Protein AF-A0A7J0CZM0-F1 (afdb_monomer_lite)

pLDDT: mean 83.01, std 18.39, range [34.78, 98.19]

Radius of gyration: 30.9 Å; chains: 1; bounding box: 76×29×92 Å

Foldseek 3Di:
DDDDDDPVRVVCCVVVVVVVVVCVVCVVVVVVVVVVVVVVVQCPDPVNCVVPNDDDDQDDPPVQDALFPDWDQDPVRKIKTWCQLVPDPVCVVVLNTWIWIARPVVRDIDTDDDPNDDDPDPPPPPDDDDD

Sequence (131 aa):
MAYRPSKKMRKTLLGGGAVVVLAGLNAPAALSFAEDQYHAYKIAQPKYQAEYGSWQRVDIPKEYRTNAIHAALLHTGKVLIVAGSGNDEKNFDAGTFDTVLWDPAENVFQKIPTPRTSSAAATPSSRTGGC

InterPro domains:
  IPR037293 Galactose oxidase, central domain superfamily [G3DSA:2.130.10.80] (48-129)

Structure (mmCIF, N/CA/C/O backbone):
data_AF-A0A7J0CZM0-F1
#
_entry.id   AF-A0A7J0CZM0-F1
#
loop_
_atom_site.group_PDB
_atom_site.id
_atom_site.type_symbol
_atom_site.label_atom_id
_atom_site.label_alt_id
_atom_site.label_comp_id
_atom_site.label_asym_id
_atom_site.label_entity_id
_atom_site.label_seq_id
_atom_site.pdbx_PDB_ins_code
_atom_site.Cartn_x
_atom_site.Cartn_y
_atom_site.Cartn_z
_atom_site.occupancy
_atom_site.B_iso_or_equiv
_atom_site.auth_seq_id
_atom_site.auth_comp_id
_atom_site.auth_asym_id
_atom_site.auth_atom_id
_atom_site.pdbx_PDB_model_num
ATOM 1 N N . MET A 1 1 ? -9.721 4.423 67.834 1.00 56.44 1 MET A N 1
ATOM 2 C CA . MET A 1 1 ? -10.184 3.084 67.397 1.00 56.44 1 MET A CA 1
ATOM 3 C C . MET A 1 1 ? -9.758 2.878 65.950 1.00 56.44 1 MET A C 1
ATOM 5 O O . MET A 1 1 ? -10.087 3.721 65.128 1.00 56.44 1 MET A O 1
ATOM 9 N N . ALA A 1 2 ? -9.001 1.822 65.634 1.00 74.06 2 ALA A N 1
ATOM 10 C CA . ALA A 1 2 ? -8.628 1.517 64.250 1.00 74.06 2 ALA A CA 1
ATOM 11 C C . ALA A 1 2 ? -9.815 0.862 63.527 1.00 74.06 2 ALA A C 1
ATOM 13 O O . ALA A 1 2 ? -10.340 -0.156 63.982 1.00 74.06 2 ALA A O 1
ATOM 14 N N . TYR A 1 3 ? -10.261 1.458 62.423 1.00 80.00 3 TYR A N 1
ATOM 15 C CA . TYR A 1 3 ? -11.346 0.920 61.607 1.00 80.00 3 TYR A CA 1
ATOM 16 C C . TYR A 1 3 ? -10.919 -0.409 60.960 1.00 80.00 3 TYR A C 1
ATOM 18 O O . TYR A 1 3 ? -9.879 -0.476 60.305 1.00 80.00 3 TYR A O 1
ATOM 26 N N . ARG A 1 4 ? -11.708 -1.478 61.149 1.00 84.00 4 ARG A N 1
ATOM 27 C CA . ARG A 1 4 ? -11.416 -2.824 60.629 1.00 84.00 4 ARG A CA 1
ATOM 28 C C . ARG A 1 4 ? -12.447 -3.202 59.555 1.00 84.00 4 ARG A C 1
ATOM 30 O O . ARG A 1 4 ? -13.598 -3.471 59.894 1.00 84.00 4 ARG A O 1
ATOM 37 N N . PRO A 1 5 ? -12.058 -3.233 58.269 1.00 80.75 5 PRO A N 1
ATOM 38 C CA . PRO A 1 5 ? -12.937 -3.609 57.166 1.00 80.75 5 PRO A CA 1
ATOM 39 C C . PRO A 1 5 ? -13.619 -4.966 57.355 1.00 80.75 5 PRO A C 1
ATOM 41 O O . PRO A 1 5 ? -12.979 -5.938 57.765 1.00 80.75 5 PRO A O 1
ATOM 44 N N . SER A 1 6 ? -14.893 -5.074 56.965 1.00 90.69 6 SER A N 1
ATOM 45 C CA . SER A 1 6 ? -15.568 -6.376 56.900 1.00 90.69 6 SER A CA 1
ATOM 46 C C . SER A 1 6 ? -14.981 -7.248 55.777 1.00 90.69 6 SER A C 1
ATOM 48 O O . SER A 1 6 ? -14.512 -6.745 54.751 1.00 90.69 6 SER A O 1
ATOM 50 N N . LYS A 1 7 ? -15.047 -8.582 55.926 1.00 91.00 7 LYS A N 1
ATOM 51 C CA . LYS A 1 7 ? -14.593 -9.533 54.886 1.00 9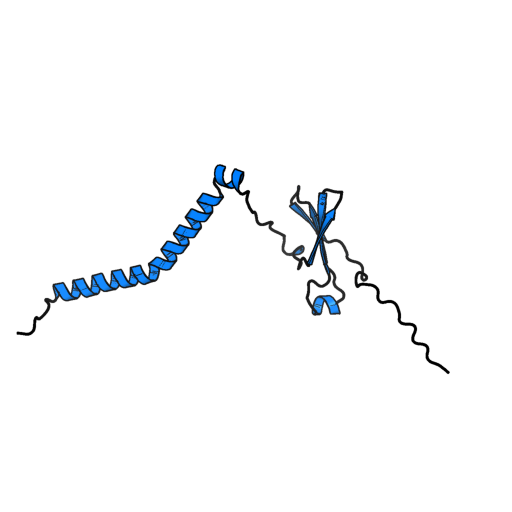1.00 7 LYS A CA 1
ATOM 52 C C . LYS A 1 7 ? -15.292 -9.301 53.538 1.00 91.00 7 LYS A C 1
ATOM 54 O O . LYS A 1 7 ? -14.658 -9.442 52.495 1.00 91.00 7 LYS A O 1
ATOM 59 N N . LYS A 1 8 ? -16.576 -8.912 53.563 1.00 90.25 8 LYS A N 1
ATOM 60 C CA . LYS A 1 8 ? -17.356 -8.576 52.361 1.00 90.25 8 LYS A CA 1
ATOM 61 C C . LYS A 1 8 ? -16.782 -7.344 51.660 1.00 90.25 8 LYS A C 1
ATOM 63 O O . LYS A 1 8 ? -16.506 -7.417 50.470 1.00 90.25 8 LYS A O 1
ATOM 68 N N . MET A 1 9 ? -16.504 -6.269 52.403 1.00 92.12 9 MET A N 1
ATOM 69 C CA . MET A 1 9 ? -15.937 -5.041 51.834 1.00 92.12 9 MET A CA 1
ATOM 70 C C . MET A 1 9 ? -14.565 -5.280 51.194 1.00 92.12 9 MET A C 1
ATOM 72 O O . MET A 1 9 ? -14.315 -4.827 50.081 1.00 92.12 9 MET A O 1
ATOM 76 N N . ARG A 1 10 ? -13.695 -6.059 51.850 1.00 90.62 10 ARG A N 1
ATOM 77 C CA . ARG A 1 10 ? -12.384 -6.419 51.293 1.00 90.62 10 ARG A CA 1
ATOM 78 C C . ARG A 1 10 ? -12.510 -7.216 49.990 1.00 90.62 10 ARG A C 1
ATOM 80 O O . ARG A 1 10 ? -11.777 -6.942 49.047 1.00 90.62 10 ARG A O 1
ATOM 87 N N . LYS A 1 11 ? -13.433 -8.183 49.921 1.00 92.62 11 LYS A N 1
ATOM 88 C CA . LYS A 1 11 ? -13.667 -8.976 48.703 1.00 92.62 11 LYS A CA 1
ATOM 89 C C . LYS A 1 11 ? -14.171 -8.102 47.551 1.00 92.62 11 LYS A C 1
ATOM 91 O O . LYS A 1 11 ? -13.694 -8.266 46.435 1.00 92.62 11 LYS A O 1
ATOM 96 N N . THR A 1 12 ? -15.076 -7.164 47.826 1.00 94.94 12 THR A N 1
ATOM 97 C CA . THR A 1 12 ? -15.583 -6.224 46.817 1.00 94.94 12 THR A CA 1
ATOM 98 C C . THR A 1 12 ? -14.486 -5.301 46.298 1.00 94.94 12 THR A C 1
ATOM 100 O O . THR A 1 12 ? -14.364 -5.148 45.090 1.00 94.94 12 THR A O 1
ATOM 103 N N . LEU A 1 13 ? -13.650 -4.738 47.177 1.00 95.50 13 LEU A N 1
ATOM 104 C CA . LEU A 1 13 ? -12.538 -3.874 46.763 1.00 95.50 13 LEU A CA 1
ATOM 105 C C . LEU A 1 13 ? -11.507 -4.626 45.918 1.00 95.50 13 LEU A C 1
ATOM 107 O O . LEU A 1 13 ? -11.078 -4.118 44.889 1.00 95.50 13 LEU A O 1
ATOM 111 N N . LEU A 1 14 ? -11.144 -5.847 46.318 1.00 95.44 14 LEU A N 1
ATOM 112 C CA . LEU A 1 14 ? -10.209 -6.674 45.551 1.00 95.44 14 LEU A CA 1
ATOM 113 C C . LEU A 1 14 ? -10.794 -7.098 44.198 1.00 95.44 14 LEU A C 1
ATOM 115 O O . LEU A 1 14 ? -10.105 -7.012 43.188 1.00 95.44 14 LEU A O 1
ATOM 119 N N . GLY A 1 15 ? -12.061 -7.525 44.163 1.00 95.75 15 GLY A N 1
ATOM 120 C CA . GLY A 1 15 ? -12.731 -7.921 42.922 1.00 95.75 15 GLY A CA 1
ATOM 121 C C . GLY A 1 15 ? -12.933 -6.745 41.967 1.00 95.75 15 GLY A C 1
ATOM 122 O O . GLY A 1 15 ? -12.576 -6.836 40.799 1.00 95.75 15 GLY A O 1
ATOM 123 N N . GLY A 1 16 ? -13.439 -5.618 42.471 1.00 97.12 16 GLY A N 1
ATOM 124 C CA . GLY A 1 16 ? -13.596 -4.393 41.688 1.00 97.12 16 GLY A CA 1
ATOM 125 C C . GLY A 1 16 ? -12.254 -3.846 41.203 1.00 97.12 16 GLY A C 1
ATOM 126 O O . GLY A 1 16 ? -12.121 -3.511 40.032 1.00 97.12 16 GLY A O 1
ATOM 127 N N . GLY A 1 17 ? -11.234 -3.840 42.065 1.00 97.38 17 GLY A N 1
ATOM 128 C CA . GLY A 1 17 ? -9.874 -3.447 41.697 1.00 97.38 17 GLY A CA 1
ATOM 129 C C . GLY A 1 17 ? -9.291 -4.327 40.592 1.00 97.38 17 GLY A C 1
ATOM 130 O O . GLY A 1 17 ? -8.743 -3.802 39.628 1.00 97.38 17 GLY A O 1
ATOM 131 N N . ALA A 1 18 ? -9.474 -5.649 40.673 1.00 97.31 18 ALA A N 1
ATOM 132 C CA . ALA A 1 18 ? -9.042 -6.567 39.620 1.00 97.31 18 ALA A CA 1
ATOM 133 C C . ALA A 1 18 ? -9.730 -6.271 38.277 1.00 97.31 18 ALA A C 1
ATOM 135 O O . ALA A 1 18 ? -9.060 -6.242 37.248 1.00 97.31 18 ALA A O 1
ATOM 136 N N . VAL A 1 19 ? -11.037 -5.985 38.278 1.00 97.19 19 VAL A N 1
ATOM 137 C CA . VAL A 1 19 ? -11.771 -5.598 37.060 1.00 97.19 19 VAL A CA 1
ATOM 138 C C . VAL A 1 19 ? -11.245 -4.283 36.485 1.00 97.19 19 VAL A C 1
ATOM 140 O O . VAL A 1 19 ? -11.017 -4.208 35.282 1.00 97.19 19 VAL A O 1
ATOM 143 N N . VAL A 1 20 ? -11.004 -3.267 37.319 1.00 97.81 20 VAL A N 1
ATOM 144 C CA . VAL A 1 20 ? -10.456 -1.974 36.868 1.00 97.81 20 VAL A CA 1
ATOM 145 C C . VAL A 1 20 ? -9.067 -2.146 36.258 1.00 97.81 20 VAL A C 1
ATOM 147 O O . VAL A 1 20 ? -8.799 -1.581 35.202 1.00 97.81 20 VAL A O 1
ATOM 150 N N . VAL A 1 21 ? -8.200 -2.954 36.874 1.00 97.75 21 VAL A N 1
ATOM 151 C CA . VAL A 1 21 ? -6.869 -3.251 36.326 1.00 97.75 21 VAL A CA 1
ATOM 152 C C . VAL A 1 21 ? -6.990 -3.969 34.985 1.00 97.75 21 VAL A C 1
ATOM 154 O O . VAL A 1 21 ? -6.367 -3.545 34.018 1.00 97.75 21 VAL A O 1
ATOM 157 N N . LEU A 1 22 ? -7.824 -5.008 34.886 1.00 97.25 22 LEU A N 1
ATOM 158 C CA . LEU A 1 22 ? -8.038 -5.721 33.624 1.00 97.25 22 LEU A CA 1
ATOM 159 C C . LEU A 1 22 ? -8.594 -4.800 32.533 1.00 97.25 22 LEU A C 1
ATOM 161 O O . LEU A 1 22 ? -8.108 -4.838 31.406 1.00 97.25 22 LEU A O 1
ATOM 165 N N . ALA A 1 23 ? -9.562 -3.943 32.860 1.00 96.75 23 ALA A N 1
ATOM 166 C CA . ALA A 1 23 ? -10.087 -2.953 31.928 1.00 96.75 23 ALA A CA 1
ATOM 167 C C . ALA A 1 23 ? -8.995 -1.968 31.491 1.00 96.75 23 ALA A C 1
ATOM 169 O O . ALA A 1 23 ? -8.834 -1.743 30.299 1.00 96.75 23 ALA A O 1
ATOM 170 N N . GLY A 1 24 ? -8.195 -1.442 32.423 1.00 96.81 24 GLY A N 1
ATOM 171 C CA . GLY A 1 24 ? -7.095 -0.524 32.118 1.00 96.81 24 GLY A CA 1
ATOM 172 C C . GLY A 1 24 ? -6.009 -1.147 31.237 1.00 96.81 24 GLY A C 1
ATOM 173 O O . GLY A 1 24 ? -5.507 -0.486 30.335 1.00 96.81 24 GLY A O 1
ATOM 174 N N . LEU A 1 25 ? -5.690 -2.427 31.442 1.00 97.19 25 LEU A N 1
ATOM 175 C CA . LEU A 1 25 ? -4.711 -3.151 30.624 1.00 97.19 25 LEU A CA 1
ATOM 176 C C . LEU A 1 25 ? -5.222 -3.455 29.203 1.00 97.19 25 LEU A C 1
ATOM 178 O O . LEU A 1 25 ? -4.411 -3.569 28.290 1.00 97.19 25 LEU A O 1
ATOM 182 N N . ASN A 1 26 ? -6.541 -3.567 29.001 1.00 97.38 26 ASN A N 1
ATOM 183 C CA . ASN A 1 26 ? -7.144 -3.861 27.691 1.00 97.38 26 ASN A CA 1
ATOM 184 C C . ASN A 1 26 ? -7.689 -2.620 26.963 1.00 97.38 26 ASN A C 1
ATOM 186 O O . ASN A 1 26 ? -7.859 -2.655 25.745 1.00 97.38 26 ASN A O 1
ATOM 190 N N . ALA A 1 27 ? -7.955 -1.525 27.679 1.00 96.62 27 ALA A N 1
ATOM 191 C CA . ALA A 1 27 ? -8.533 -0.309 27.116 1.00 96.62 27 ALA A CA 1
ATOM 192 C C . ALA A 1 27 ? -7.724 0.256 25.935 1.00 96.62 27 ALA A C 1
ATOM 194 O O . ALA A 1 27 ? -8.356 0.574 24.931 1.00 96.62 27 ALA A O 1
ATOM 195 N N . PRO A 1 28 ? -6.374 0.318 25.963 1.00 96.94 28 PRO A N 1
ATOM 196 C CA . PRO A 1 28 ? -5.608 0.809 24.818 1.00 96.94 28 PRO A CA 1
ATOM 197 C C . PRO A 1 28 ? -5.852 0.009 23.533 1.00 96.94 28 PRO A C 1
ATOM 199 O O . PRO A 1 28 ? -6.056 0.607 22.484 1.00 96.94 28 PRO A O 1
ATOM 202 N N . ALA A 1 29 ? -5.898 -1.325 23.614 1.00 96.19 29 ALA A N 1
ATOM 203 C CA . ALA A 1 29 ? -6.138 -2.183 22.452 1.00 96.19 29 ALA A CA 1
ATOM 204 C C . ALA A 1 29 ? -7.579 -2.065 21.928 1.00 96.19 29 ALA A C 1
ATOM 206 O O . ALA A 1 29 ? -7.813 -2.068 20.720 1.00 96.19 29 ALA A O 1
ATOM 207 N N . ALA A 1 30 ? -8.555 -1.945 22.833 1.00 96.56 30 ALA A N 1
ATOM 208 C CA . ALA A 1 30 ? -9.950 -1.736 22.455 1.00 96.56 30 ALA A CA 1
ATOM 209 C C . ALA A 1 30 ? -10.155 -0.372 21.776 1.00 96.56 30 ALA A C 1
ATOM 211 O O . ALA A 1 30 ? -10.875 -0.283 20.782 1.00 96.56 30 ALA A O 1
ATOM 212 N N . LEU A 1 31 ? -9.504 0.675 22.293 1.00 97.38 31 LEU A N 1
ATOM 213 C CA . LEU A 1 31 ? -9.547 2.016 21.717 1.00 97.38 31 LEU A CA 1
ATOM 214 C C . LEU A 1 31 ? -8.858 2.057 20.354 1.00 97.38 31 LEU A C 1
ATOM 216 O O . LEU A 1 31 ? -9.483 2.516 19.404 1.00 97.38 31 LEU A O 1
ATOM 220 N N . SER A 1 32 ? -7.645 1.508 20.220 1.00 97.19 32 SER A N 1
ATOM 221 C CA . SER A 1 32 ? -6.937 1.497 18.933 1.00 97.19 32 SER A CA 1
ATOM 222 C C . SER A 1 32 ? -7.724 0.744 17.860 1.00 97.19 32 SER A C 1
ATOM 224 O O . SER A 1 32 ? -7.866 1.225 16.743 1.00 97.19 32 SER A O 1
ATOM 226 N N . PHE A 1 33 ? -8.322 -0.401 18.207 1.00 97.44 33 PHE A N 1
ATOM 227 C CA . PHE A 1 33 ? -9.182 -1.136 17.280 1.00 97.44 33 PHE A CA 1
ATOM 228 C C . PHE A 1 33 ? -10.407 -0.315 16.853 1.00 97.44 33 PHE A C 1
ATOM 230 O O . PHE A 1 33 ? -10.746 -0.277 15.670 1.00 97.44 33 PHE A O 1
ATOM 237 N N . ALA A 1 34 ? -11.082 0.345 17.799 1.00 97.69 34 ALA A N 1
ATOM 238 C CA . ALA A 1 34 ? -12.242 1.178 17.492 1.00 97.69 34 ALA A CA 1
ATOM 239 C C . ALA A 1 34 ? -11.869 2.383 16.613 1.00 97.69 34 ALA A C 1
ATOM 241 O O . ALA A 1 34 ? -12.605 2.709 15.680 1.00 97.69 34 ALA A O 1
ATOM 242 N N . GLU A 1 35 ? -10.724 3.012 16.879 1.00 98.19 35 GLU A N 1
ATOM 243 C CA . GLU A 1 35 ? -10.172 4.098 16.070 1.00 98.19 35 GLU A CA 1
ATOM 244 C C . GLU A 1 35 ? -9.861 3.634 14.643 1.00 98.19 35 GLU A C 1
ATOM 246 O O . GLU A 1 35 ? -10.296 4.291 13.696 1.00 98.19 35 GLU A O 1
ATOM 251 N N . ASP A 1 36 ? -9.213 2.478 14.473 1.00 98.00 36 ASP A N 1
ATOM 252 C CA . ASP A 1 36 ? -8.899 1.900 13.160 1.00 98.00 36 ASP A CA 1
ATOM 253 C C . ASP A 1 36 ? -10.169 1.582 12.357 1.00 98.00 36 ASP A C 1
ATOM 255 O O . ASP A 1 36 ? -10.275 1.933 11.178 1.00 98.00 36 ASP A O 1
ATOM 259 N N . GLN A 1 37 ? -11.169 0.957 12.992 1.00 98.00 37 GLN A N 1
ATOM 260 C CA . GLN A 1 37 ? -12.450 0.648 12.345 1.00 98.00 37 GLN A CA 1
ATOM 261 C C . GLN A 1 37 ? -13.206 1.918 11.951 1.00 98.00 37 GLN A C 1
ATOM 263 O O . GLN A 1 37 ? -13.737 2.015 10.841 1.00 98.00 37 GLN A O 1
ATOM 268 N N . TYR A 1 38 ? -13.239 2.914 12.837 1.00 98.00 38 TYR A N 1
ATOM 269 C CA . TYR A 1 38 ? -13.875 4.191 12.547 1.00 98.00 38 TYR A CA 1
ATOM 270 C C . TYR A 1 38 ? -13.147 4.946 11.430 1.00 98.00 38 TYR A C 1
ATOM 272 O O . TYR A 1 38 ? -13.795 5.509 10.545 1.00 98.00 38 TYR A O 1
ATOM 280 N N . HIS A 1 39 ? -11.813 4.929 11.429 1.00 97.56 39 HIS A N 1
ATOM 281 C CA . HIS A 1 39 ? -11.007 5.525 10.372 1.00 97.56 39 HIS A CA 1
ATOM 282 C C . HIS A 1 39 ? -11.295 4.858 9.025 1.00 97.56 39 HIS A C 1
ATOM 284 O O . HIS A 1 39 ? -11.634 5.559 8.072 1.00 97.56 39 HIS A O 1
ATOM 290 N N . ALA A 1 40 ? -11.264 3.523 8.965 1.00 96.69 40 ALA A N 1
ATOM 291 C CA . ALA A 1 40 ? -11.586 2.753 7.764 1.00 96.69 40 ALA A CA 1
ATOM 292 C C . ALA A 1 40 ? -12.999 3.063 7.241 1.00 96.69 40 ALA A C 1
ATOM 294 O O . ALA A 1 40 ? -13.182 3.325 6.052 1.00 96.69 40 ALA A O 1
ATOM 295 N N . TYR A 1 41 ? -13.992 3.116 8.134 1.00 97.19 41 TYR A N 1
ATOM 296 C CA . TYR A 1 41 ? -15.355 3.513 7.786 1.00 97.19 41 TYR A CA 1
ATOM 297 C C . TYR A 1 41 ? -15.412 4.932 7.209 1.00 97.19 41 TYR A C 1
ATOM 299 O O . TYR A 1 41 ? -16.062 5.158 6.187 1.00 97.19 41 TYR A O 1
ATOM 307 N N . LYS A 1 42 ? -14.740 5.892 7.854 1.00 97.81 42 LYS A N 1
ATOM 308 C CA . LYS A 1 42 ? -14.762 7.307 7.472 1.00 97.81 42 LYS A CA 1
ATOM 309 C C . LYS A 1 42 ? -14.133 7.533 6.096 1.00 97.81 42 LYS A C 1
ATOM 311 O O . LYS A 1 42 ? -14.728 8.240 5.287 1.00 97.81 42 LYS A O 1
ATOM 316 N N . ILE A 1 43 ? -12.977 6.925 5.816 1.00 97.56 43 ILE A N 1
ATOM 317 C CA . ILE A 1 43 ? -12.283 7.085 4.525 1.00 97.56 43 ILE A CA 1
ATOM 318 C C . ILE A 1 43 ? -12.981 6.343 3.375 1.00 97.56 43 ILE A C 1
ATOM 320 O O . ILE A 1 43 ? -12.792 6.681 2.208 1.00 97.56 43 ILE A O 1
ATOM 324 N N . ALA A 1 44 ? -13.820 5.352 3.691 1.00 96.69 44 ALA A N 1
ATOM 325 C CA . ALA A 1 44 ? -14.622 4.626 2.711 1.00 96.69 44 ALA A CA 1
ATOM 326 C C . ALA A 1 44 ? -15.899 5.375 2.276 1.00 96.69 44 ALA A C 1
ATOM 328 O O . ALA A 1 44 ? -16.577 4.937 1.349 1.00 96.69 44 ALA A O 1
ATOM 329 N N . GLN A 1 45 ? -16.257 6.489 2.928 1.00 97.75 45 GLN A N 1
ATOM 330 C CA . GLN A 1 45 ? -17.489 7.211 2.604 1.00 97.75 45 GLN A CA 1
ATOM 331 C C . GLN A 1 45 ? -17.405 7.908 1.236 1.00 97.75 45 GLN A C 1
ATOM 333 O O . GLN A 1 45 ? -16.427 8.616 0.992 1.00 97.75 45 GLN A O 1
ATOM 338 N N . PRO A 1 46 ? -18.455 7.856 0.389 1.00 97.88 46 PRO A N 1
ATOM 339 C CA . PRO A 1 46 ? -18.440 8.496 -0.930 1.00 97.88 46 PRO A CA 1
ATOM 340 C C . PRO A 1 46 ? -18.146 9.996 -0.876 1.00 97.88 46 PRO A C 1
ATOM 342 O O . PRO A 1 46 ? -17.371 10.509 -1.675 1.00 97.88 46 PRO A O 1
ATOM 345 N N . LYS A 1 47 ? -18.719 10.704 0.107 1.00 97.88 47 LYS A N 1
ATOM 346 C CA . LYS A 1 47 ? -18.458 12.137 0.307 1.00 97.88 47 LYS A CA 1
ATOM 347 C C . LYS A 1 47 ? -16.992 12.407 0.652 1.00 97.88 47 LYS A C 1
ATOM 349 O O . LYS A 1 47 ? -16.421 13.361 0.144 1.00 97.88 47 LYS A O 1
ATOM 354 N N . TYR A 1 48 ? -16.394 11.562 1.493 1.00 97.94 48 TYR A N 1
ATOM 355 C CA . TYR A 1 48 ? -14.981 11.677 1.847 1.00 97.94 48 TYR A CA 1
ATOM 356 C C . TYR A 1 48 ? -14.095 11.423 0.622 1.00 97.94 48 TYR A C 1
ATOM 358 O O . TYR A 1 48 ? -13.212 12.220 0.331 1.00 97.94 48 TYR A O 1
ATOM 366 N N . GLN A 1 49 ? -14.370 10.359 -0.136 1.00 97.69 49 GLN A N 1
ATOM 367 C CA . GLN A 1 49 ? -13.607 10.017 -1.339 1.00 97.69 49 GLN A CA 1
ATOM 368 C C . GLN A 1 49 ? -13.743 11.064 -2.449 1.00 97.69 49 GLN A C 1
ATOM 370 O O . GLN A 1 49 ? -12.775 11.332 -3.151 1.00 97.69 49 GLN A O 1
ATOM 375 N N . ALA A 1 50 ? -14.915 11.684 -2.596 1.00 97.50 50 ALA A N 1
ATOM 376 C CA . ALA A 1 50 ? -15.119 12.763 -3.559 1.00 97.50 50 ALA A CA 1
ATOM 377 C C . ALA A 1 50 ? -14.311 14.026 -3.212 1.00 97.50 50 ALA A C 1
ATOM 379 O O . ALA A 1 50 ? -13.917 14.761 -4.112 1.00 97.50 50 ALA A O 1
ATOM 380 N N . GLU A 1 51 ? -14.067 14.278 -1.923 1.00 98.06 51 GLU A N 1
ATOM 381 C CA . GLU A 1 51 ? -13.337 15.457 -1.446 1.00 98.06 51 GLU A CA 1
ATOM 382 C C . GLU A 1 51 ? -11.819 15.223 -1.376 1.00 98.06 51 GLU A C 1
ATOM 384 O O . GLU A 1 51 ? -11.045 16.108 -1.734 1.00 98.06 51 GLU A O 1
ATOM 389 N N . TYR A 1 52 ? -11.387 14.031 -0.950 1.00 97.56 52 TYR A N 1
ATOM 390 C CA . TYR A 1 52 ? -9.982 13.738 -0.635 1.00 97.56 52 TYR A CA 1
ATOM 391 C C . TYR A 1 52 ? -9.346 12.638 -1.501 1.00 97.56 52 TYR A C 1
ATOM 393 O O . TYR A 1 52 ? -8.141 12.406 -1.403 1.00 97.56 52 TYR A O 1
ATOM 401 N N . GLY A 1 53 ? -10.120 11.949 -2.340 1.00 96.38 53 GLY A N 1
ATOM 402 C CA . GLY A 1 53 ? -9.668 10.764 -3.070 1.00 96.38 53 GLY A CA 1
ATOM 403 C C . GLY A 1 53 ? -9.577 9.511 -2.192 1.00 96.38 53 GLY A C 1
ATOM 404 O O . GLY A 1 53 ? -10.090 9.458 -1.073 1.00 96.38 53 GLY A O 1
ATOM 405 N N . SER A 1 54 ? -8.930 8.466 -2.714 1.00 95.69 54 SER A N 1
ATOM 406 C CA . SER A 1 54 ? -8.653 7.230 -1.975 1.00 95.69 54 SER A CA 1
ATOM 407 C C . SER A 1 54 ? -7.319 6.623 -2.401 1.00 95.69 54 SER A C 1
ATOM 409 O O . SER A 1 54 ? -6.854 6.842 -3.520 1.00 95.69 54 SER A O 1
ATOM 411 N N . TRP A 1 55 ? -6.705 5.863 -1.497 1.00 94.56 55 TRP A N 1
ATOM 412 C CA . TRP A 1 55 ? -5.486 5.108 -1.765 1.00 94.56 55 TRP A CA 1
ATOM 413 C C . TRP A 1 55 ? -5.801 3.620 -1.775 1.00 94.56 55 TRP A C 1
ATOM 415 O O . TRP A 1 55 ? -6.524 3.125 -0.910 1.00 94.56 55 TRP A O 1
ATOM 425 N N . GLN A 1 56 ? -5.205 2.897 -2.718 1.00 91.00 56 GLN A N 1
ATOM 426 C CA . GLN A 1 56 ? -5.293 1.448 -2.786 1.00 91.00 56 GLN A CA 1
ATOM 427 C C . GLN A 1 56 ? -3.897 0.855 -2.945 1.00 91.00 56 GLN A C 1
ATOM 429 O O . GLN A 1 56 ? -3.038 1.403 -3.636 1.00 91.00 56 GLN A O 1
ATOM 434 N N . ARG A 1 57 ? -3.672 -0.281 -2.286 1.00 90.81 57 ARG A N 1
ATOM 435 C CA . ARG A 1 57 ? -2.461 -1.073 -2.483 1.00 90.81 57 ARG A CA 1
ATOM 436 C C . ARG A 1 57 ? -2.583 -1.866 -3.778 1.00 90.81 57 ARG A C 1
ATOM 438 O O . ARG A 1 57 ? -3.606 -2.499 -4.015 1.00 90.81 57 ARG A O 1
ATOM 445 N N . VAL A 1 58 ? -1.519 -1.862 -4.568 1.00 87.94 58 VAL A N 1
ATOM 446 C CA . VAL A 1 58 ? -1.383 -2.736 -5.735 1.00 87.94 58 VAL A CA 1
ATOM 447 C C . VAL A 1 58 ? -0.639 -3.993 -5.297 1.00 87.94 58 VAL A C 1
ATOM 449 O O . VAL A 1 58 ? 0.496 -3.915 -4.820 1.00 87.94 58 VAL A O 1
ATOM 452 N N . ASP A 1 59 ? -1.280 -5.151 -5.431 1.00 86.31 59 ASP A N 1
ATOM 453 C CA . ASP A 1 59 ? -0.673 -6.432 -5.079 1.00 86.31 59 ASP A CA 1
ATOM 454 C C . ASP A 1 59 ? 0.173 -6.964 -6.238 1.00 86.31 59 ASP A C 1
ATOM 456 O O . ASP A 1 59 ? -0.337 -7.434 -7.253 1.00 86.31 59 ASP A O 1
ATOM 460 N N . ILE A 1 60 ? 1.494 -6.896 -6.064 1.00 87.31 60 ILE A N 1
ATOM 461 C CA . ILE A 1 60 ? 2.473 -7.393 -7.035 1.00 87.31 60 ILE A CA 1
ATOM 462 C C . ILE A 1 60 ? 2.830 -8.851 -6.682 1.00 87.31 60 ILE A C 1
ATOM 464 O O . ILE A 1 60 ? 3.268 -9.102 -5.542 1.00 87.31 60 ILE A O 1
ATOM 468 N N . PRO A 1 61 ? 2.685 -9.818 -7.614 1.00 88.31 61 PRO A N 1
ATOM 469 C CA . PRO A 1 61 ? 3.101 -11.203 -7.397 1.00 88.31 61 PRO A CA 1
ATOM 470 C C . PRO A 1 61 ? 4.593 -11.299 -7.065 1.00 88.31 61 PRO A C 1
ATOM 472 O O . PRO A 1 61 ? 5.399 -10.489 -7.525 1.00 88.31 61 PRO A O 1
ATOM 475 N N . LYS A 1 62 ? 4.970 -12.270 -6.227 1.00 87.19 62 LYS A N 1
ATOM 476 C CA . LYS A 1 62 ? 6.306 -12.345 -5.609 1.00 87.19 62 LYS A CA 1
ATOM 477 C C . LYS A 1 62 ? 7.430 -12.394 -6.647 1.00 87.19 62 LYS A C 1
ATOM 479 O O . LYS A 1 62 ? 8.475 -11.795 -6.436 1.00 87.19 62 LYS A O 1
ATOM 484 N N . GLU A 1 63 ? 7.195 -13.073 -7.757 1.00 84.62 63 GLU A N 1
ATOM 485 C CA . GLU A 1 63 ? 8.096 -13.222 -8.893 1.00 84.62 63 GLU A CA 1
ATOM 486 C C . GLU A 1 63 ? 8.400 -11.901 -9.618 1.00 84.62 63 GLU A C 1
ATOM 488 O O . GLU A 1 63 ? 9.475 -11.778 -10.201 1.00 84.62 63 GLU A O 1
ATOM 493 N N . TYR A 1 64 ? 7.511 -10.904 -9.543 1.00 85.25 64 TYR A N 1
ATOM 494 C CA . TYR A 1 64 ? 7.687 -9.572 -10.137 1.00 85.25 64 TYR A CA 1
ATOM 495 C C . TYR A 1 64 ? 8.046 -8.500 -9.105 1.00 85.25 64 TYR A C 1
ATOM 497 O O . TYR A 1 64 ? 8.216 -7.334 -9.460 1.00 85.25 64 TYR A O 1
ATOM 505 N N . ARG A 1 65 ? 8.162 -8.857 -7.821 1.00 85.50 65 ARG A N 1
ATOM 506 C CA . ARG A 1 65 ? 8.601 -7.904 -6.802 1.00 85.50 65 ARG A CA 1
ATOM 507 C C . ARG A 1 65 ? 10.063 -7.577 -7.025 1.00 85.50 65 ARG A C 1
ATOM 509 O O . ARG A 1 65 ? 10.913 -8.459 -7.070 1.00 85.50 65 ARG A O 1
ATOM 516 N N . THR A 1 66 ? 10.334 -6.289 -7.113 1.00 81.56 66 THR A N 1
ATOM 517 C CA . THR A 1 66 ? 11.681 -5.752 -7.183 1.00 81.56 66 THR A CA 1
ATOM 518 C C . THR A 1 66 ? 11.744 -4.470 -6.362 1.00 81.56 66 THR A C 1
ATOM 520 O O . THR A 1 66 ? 10.708 -3.856 -6.085 1.00 81.56 66 THR A O 1
ATOM 523 N N . ASN A 1 67 ? 12.941 -4.070 -5.944 1.00 81.44 67 ASN A N 1
ATOM 524 C CA . ASN A 1 67 ? 13.133 -2.813 -5.230 1.00 81.44 67 ASN A CA 1
ATOM 525 C C . ASN A 1 67 ? 13.065 -1.677 -6.248 1.00 81.44 67 ASN A C 1
ATOM 527 O O . ASN A 1 67 ? 14.079 -1.271 -6.805 1.00 81.44 67 ASN A O 1
ATOM 531 N N . ALA A 1 68 ? 11.851 -1.217 -6.538 1.00 78.06 68 ALA A N 1
ATOM 532 C CA . ALA A 1 68 ? 11.598 -0.138 -7.480 1.00 78.06 68 ALA A CA 1
ATOM 533 C C . ALA A 1 68 ? 12.354 1.136 -7.059 1.00 78.06 68 ALA A C 1
ATOM 535 O O . ALA A 1 68 ? 12.011 1.746 -6.048 1.00 78.06 68 ALA A O 1
ATOM 536 N N . ILE A 1 69 ? 13.370 1.534 -7.833 1.00 83.06 69 ILE A N 1
ATOM 537 C CA . ILE A 1 69 ? 14.141 2.770 -7.597 1.00 83.06 69 ILE A CA 1
ATOM 538 C C . ILE A 1 69 ? 13.639 3.883 -8.521 1.00 83.06 69 ILE A C 1
ATOM 540 O O . ILE A 1 69 ? 13.488 5.029 -8.101 1.00 83.06 69 ILE A O 1
ATOM 544 N N . HIS A 1 70 ? 13.336 3.539 -9.774 1.00 85.50 70 HIS A N 1
ATOM 545 C CA . HIS A 1 70 ? 12.827 4.470 -10.775 1.00 85.50 70 HIS A CA 1
ATOM 546 C C . HIS A 1 70 ? 11.546 3.935 -11.415 1.00 85.50 70 HIS A C 1
ATOM 548 O O . HIS A 1 70 ? 11.399 2.732 -11.627 1.00 85.50 70 HIS A O 1
ATOM 554 N N . ALA A 1 71 ? 10.631 4.838 -11.764 1.00 90.69 71 ALA A N 1
ATOM 555 C CA . ALA A 1 71 ? 9.425 4.517 -12.516 1.00 90.69 71 ALA A CA 1
ATOM 556 C C . ALA A 1 71 ? 9.189 5.563 -13.611 1.00 90.69 71 ALA A C 1
ATOM 558 O O . ALA A 1 71 ? 9.408 6.755 -13.390 1.00 90.69 71 ALA A O 1
ATOM 559 N N . ALA A 1 72 ? 8.733 5.120 -14.781 1.00 92.56 72 ALA A N 1
ATOM 560 C CA . ALA A 1 72 ? 8.370 5.986 -15.897 1.00 92.56 72 ALA A CA 1
ATOM 561 C C . ALA A 1 72 ? 7.043 5.536 -16.519 1.00 92.56 72 ALA A C 1
ATOM 563 O O . ALA A 1 72 ? 6.852 4.352 -16.801 1.00 92.56 72 ALA A O 1
ATOM 564 N N . LEU A 1 73 ? 6.138 6.485 -16.764 1.00 94.62 73 LEU A N 1
ATOM 565 C CA . LEU A 1 73 ? 4.927 6.244 -17.547 1.00 94.62 73 LEU A CA 1
ATOM 566 C C . LEU A 1 73 ? 5.282 6.260 -19.038 1.00 94.62 73 LEU A C 1
ATOM 568 O O . LEU A 1 73 ? 5.842 7.235 -19.538 1.00 94.62 73 LEU A O 1
ATOM 572 N N . LEU A 1 7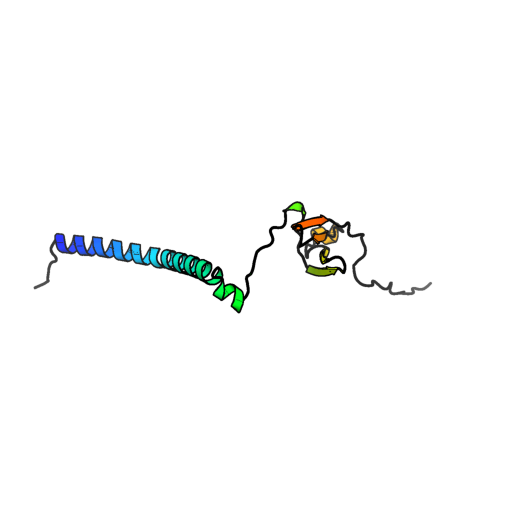4 ? 4.958 5.182 -19.746 1.00 93.00 74 LEU A N 1
ATOM 573 C CA . LEU A 1 74 ? 5.194 5.055 -21.179 1.00 93.00 74 LEU A CA 1
ATOM 574 C C . LEU A 1 74 ? 4.023 5.631 -21.981 1.00 93.00 74 LEU A C 1
ATOM 576 O O . LEU A 1 74 ? 2.884 5.666 -21.519 1.00 93.00 74 LEU A O 1
ATOM 580 N N . HIS A 1 75 ? 4.277 5.987 -23.242 1.00 93.88 75 HIS A N 1
ATOM 581 C CA . HIS A 1 75 ? 3.237 6.460 -24.168 1.00 93.88 75 HIS A CA 1
ATOM 582 C C . HIS A 1 75 ? 2.138 5.413 -24.446 1.00 93.88 75 HIS A C 1
ATOM 584 O O . HIS A 1 75 ? 1.081 5.749 -24.968 1.00 93.88 75 HIS A O 1
ATOM 590 N N . THR A 1 76 ? 2.387 4.142 -24.118 1.00 91.81 76 THR A N 1
ATOM 591 C CA . T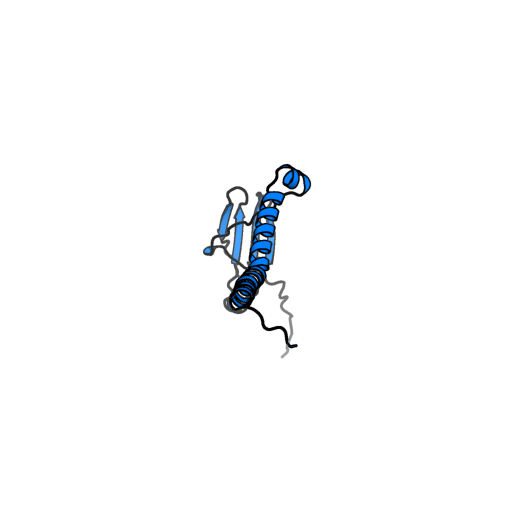HR A 1 76 ? 1.417 3.041 -24.205 1.00 91.81 76 THR A CA 1
ATOM 592 C C . THR A 1 76 ? 0.462 2.979 -23.010 1.00 91.81 76 THR A C 1
ATOM 594 O O . THR A 1 76 ? -0.421 2.130 -23.001 1.00 91.81 76 THR A O 1
ATOM 597 N N . GL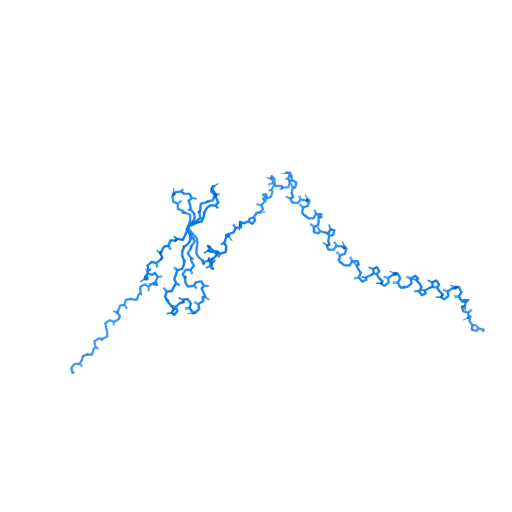Y A 1 77 ? 0.655 3.821 -21.988 1.00 93.44 77 GLY A N 1
ATOM 598 C CA . GLY A 1 77 ? -0.097 3.790 -20.728 1.00 93.44 77 GLY A CA 1
ATOM 599 C C . GLY A 1 77 ? 0.446 2.801 -19.691 1.00 93.44 77 GLY A C 1
ATOM 600 O O . GLY A 1 77 ? 0.006 2.816 -18.545 1.00 93.44 77 GLY A O 1
ATOM 601 N N . LYS A 1 78 ? 1.431 1.973 -20.059 1.00 94.81 78 LYS A N 1
ATOM 602 C CA . LYS A 1 78 ? 2.126 1.066 -19.136 1.00 94.81 78 LYS A CA 1
ATOM 603 C C . LYS A 1 78 ? 3.178 1.813 -18.315 1.00 94.81 78 LYS A C 1
ATOM 605 O O . LYS A 1 78 ? 3.737 2.812 -18.768 1.00 94.81 78 LYS A O 1
ATOM 610 N N . VAL A 1 79 ? 3.495 1.299 -17.133 1.00 93.00 79 VAL A N 1
ATOM 611 C CA . VAL A 1 79 ? 4.515 1.851 -16.236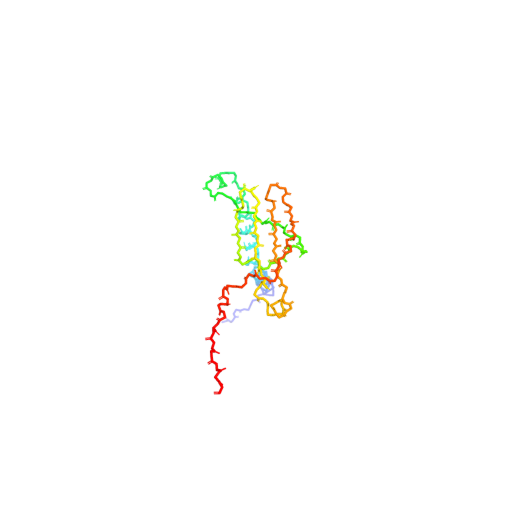 1.00 93.00 79 VAL A CA 1
ATOM 612 C C . VAL A 1 79 ? 5.746 0.954 -16.259 1.00 93.00 79 VAL A C 1
ATOM 614 O O . VAL A 1 79 ? 5.673 -0.229 -15.933 1.00 93.00 79 VAL A O 1
ATOM 617 N N . LEU A 1 80 ? 6.891 1.518 -16.638 1.00 91.19 80 LEU A N 1
ATOM 618 C CA . LEU A 1 80 ? 8.182 0.848 -16.559 1.00 91.19 80 LEU A CA 1
ATOM 619 C C . LEU A 1 80 ? 8.798 1.103 -15.185 1.00 91.19 80 LEU A C 1
ATOM 621 O O . LEU A 1 80 ? 9.064 2.250 -14.833 1.00 91.19 80 LEU A O 1
ATOM 625 N N . ILE A 1 81 ? 9.037 0.041 -14.427 1.00 89.62 81 ILE A N 1
ATOM 626 C CA . ILE A 1 81 ? 9.634 0.062 -13.094 1.00 89.62 81 ILE A CA 1
ATOM 627 C C . ILE A 1 81 ? 11.045 -0.511 -13.202 1.00 89.62 81 ILE A C 1
ATOM 629 O O . ILE A 1 81 ? 11.225 -1.684 -13.528 1.00 89.62 81 ILE A O 1
ATOM 633 N N . VAL A 1 82 ? 12.048 0.314 -12.922 1.00 84.69 82 VAL A N 1
ATOM 634 C CA . VAL A 1 82 ? 13.464 -0.051 -13.013 1.00 84.69 82 VAL A CA 1
ATOM 635 C C . VAL A 1 82 ? 14.041 -0.132 -11.605 1.00 84.69 82 VAL A C 1
ATOM 637 O O . VAL A 1 82 ? 14.055 0.855 -10.863 1.00 84.69 82 VAL A O 1
ATOM 640 N N . ALA A 1 83 ? 14.527 -1.313 -11.236 1.00 82.69 83 ALA A N 1
ATOM 641 C CA . ALA A 1 83 ? 15.208 -1.531 -9.964 1.00 82.69 83 ALA A CA 1
ATOM 642 C C . ALA A 1 83 ? 16.730 -1.550 -10.107 1.00 82.69 83 ALA A C 1
ATOM 644 O O . ALA A 1 83 ? 17.447 -1.196 -9.172 1.00 82.69 83 ALA A O 1
ATOM 645 N N . GLY A 1 84 ? 17.247 -1.979 -11.263 1.00 74.88 84 GLY A N 1
ATOM 646 C CA . GLY A 1 84 ? 18.670 -2.277 -11.386 1.00 74.88 84 GLY A CA 1
ATOM 647 C C . GLY A 1 84 ? 19.054 -3.399 -10.413 1.00 74.88 84 GLY A C 1
ATOM 648 O O . GLY A 1 84 ? 18.364 -4.414 -10.364 1.00 74.88 84 GLY A O 1
ATOM 649 N N . SER A 1 85 ? 20.118 -3.215 -9.621 1.00 71.38 85 SER A N 1
ATOM 650 C CA . SER A 1 85 ? 20.485 -4.164 -8.553 1.00 71.38 85 SER A CA 1
ATOM 651 C C . SER A 1 85 ? 19.512 -4.130 -7.369 1.00 71.38 85 SER A C 1
ATOM 653 O O . SER A 1 85 ? 19.580 -4.979 -6.482 1.00 71.38 85 SER A O 1
ATOM 655 N N . GLY A 1 86 ? 18.616 -3.138 -7.325 1.00 72.38 86 GLY A N 1
ATOM 656 C CA . GLY A 1 86 ? 17.660 -2.967 -6.242 1.00 72.38 86 GLY A CA 1
ATOM 657 C C . GLY A 1 86 ? 18.306 -2.533 -4.927 1.00 72.38 86 GLY A C 1
ATOM 658 O O . GLY A 1 86 ? 17.771 -2.851 -3.868 1.00 72.38 86 GLY A O 1
ATOM 659 N N . ASN A 1 87 ? 19.452 -1.843 -4.983 1.00 71.50 87 ASN A N 1
ATOM 660 C CA . ASN A 1 87 ? 20.274 -1.507 -3.814 1.00 71.50 87 ASN A CA 1
ATOM 661 C C . ASN A 1 87 ? 20.741 -2.754 -3.025 1.00 71.50 87 ASN A C 1
ATOM 663 O O . ASN A 1 87 ? 20.864 -2.716 -1.803 1.00 71.50 87 ASN A O 1
ATOM 667 N N . ASP A 1 88 ? 20.975 -3.864 -3.734 1.00 75.38 88 ASP A N 1
ATOM 668 C CA . ASP A 1 88 ? 21.529 -5.112 -3.201 1.00 75.38 88 ASP A CA 1
ATOM 669 C C . ASP A 1 88 ? 22.909 -5.377 -3.832 1.00 75.38 88 ASP A C 1
ATOM 671 O O . ASP A 1 88 ? 23.044 -5.488 -5.055 1.00 75.38 88 ASP A O 1
ATOM 675 N N . GLU A 1 89 ? 23.941 -5.460 -2.990 1.00 77.94 89 GLU A N 1
ATOM 676 C CA . GLU A 1 89 ? 25.338 -5.676 -3.393 1.00 77.94 89 GLU A CA 1
ATOM 677 C C . GLU A 1 89 ? 25.540 -7.035 -4.078 1.00 77.94 89 GLU A C 1
ATOM 679 O O . GLU A 1 89 ? 26.249 -7.123 -5.076 1.00 77.94 89 GLU A O 1
ATOM 684 N N . LYS A 1 90 ? 24.826 -8.085 -3.650 1.00 78.50 90 LYS A N 1
ATOM 685 C CA . LYS A 1 90 ? 24.922 -9.412 -4.278 1.00 78.50 90 LYS A CA 1
ATOM 686 C C . LYS A 1 90 ? 24.366 -9.395 -5.696 1.00 78.50 90 LYS A C 1
ATOM 688 O O . LYS A 1 90 ? 24.940 -10.019 -6.586 1.00 78.50 90 LYS A O 1
ATOM 693 N N . ASN A 1 91 ? 23.259 -8.682 -5.915 1.00 73.44 91 ASN A N 1
ATOM 694 C CA . ASN A 1 91 ? 22.689 -8.522 -7.255 1.00 73.44 91 ASN A CA 1
ATOM 695 C C . ASN A 1 91 ? 23.611 -7.690 -8.150 1.00 73.44 91 ASN A C 1
ATOM 697 O O . ASN A 1 91 ? 23.743 -7.990 -9.337 1.00 73.44 91 ASN A O 1
ATOM 701 N N . PHE A 1 92 ? 24.269 -6.677 -7.581 1.00 71.19 92 PHE A N 1
ATOM 702 C CA . PHE A 1 92 ? 25.253 -5.866 -8.288 1.00 71.19 92 PHE A CA 1
ATOM 703 C C . PHE A 1 92 ? 26.471 -6.695 -8.723 1.00 71.19 92 PHE A C 1
ATOM 705 O O . PHE A 1 92 ? 26.790 -6.714 -9.913 1.00 71.19 92 PHE A O 1
ATOM 712 N N . ASP A 1 93 ? 27.073 -7.455 -7.806 1.00 74.56 93 ASP A N 1
ATOM 713 C CA . ASP A 1 93 ? 28.219 -8.334 -8.079 1.00 74.56 93 ASP A CA 1
ATOM 714 C C . ASP A 1 93 ? 27.871 -9.447 -9.079 1.00 74.56 93 ASP A C 1
ATOM 716 O O . ASP A 1 93 ? 28.669 -9.798 -9.952 1.00 74.56 93 ASP A O 1
ATOM 720 N N . ALA A 1 94 ? 26.644 -9.971 -9.009 1.00 75.25 94 ALA A N 1
ATOM 721 C CA . ALA A 1 94 ? 26.124 -10.948 -9.963 1.00 75.25 94 ALA A CA 1
ATOM 722 C C . ALA A 1 94 ? 25.763 -10.337 -11.334 1.00 75.25 94 ALA A C 1
ATOM 724 O O . ALA A 1 94 ? 25.476 -11.075 -12.280 1.00 75.25 94 ALA A O 1
ATOM 725 N N . GLY A 1 95 ? 25.744 -9.004 -11.466 1.00 65.94 95 GLY A N 1
ATOM 726 C CA . GLY A 1 95 ? 25.287 -8.301 -12.667 1.00 65.94 95 GLY A CA 1
ATOM 727 C C . GLY A 1 95 ? 23.813 -8.558 -12.996 1.00 65.94 95 GLY A C 1
ATOM 728 O O . GLY A 1 95 ? 23.445 -8.580 -14.172 1.00 65.94 95 GLY A O 1
ATOM 729 N N . THR A 1 96 ? 22.991 -8.809 -11.974 1.00 69.69 96 THR A N 1
ATOM 730 C CA . THR A 1 96 ? 21.554 -9.070 -12.099 1.00 69.69 96 THR A CA 1
ATOM 731 C C . THR A 1 96 ? 20.793 -7.759 -11.958 1.00 69.69 96 THR A C 1
ATOM 733 O O . THR A 1 96 ? 20.855 -7.105 -10.919 1.00 69.69 96 THR A O 1
ATOM 736 N N . PHE A 1 97 ? 20.071 -7.379 -13.013 1.00 74.44 97 PHE A N 1
ATOM 737 C CA . PHE A 1 97 ? 19.313 -6.135 -13.066 1.00 74.44 97 PHE A CA 1
ATOM 738 C C . PHE A 1 97 ? 17.856 -6.417 -13.429 1.00 74.44 97 PHE A C 1
ATOM 740 O O . PHE A 1 97 ? 17.563 -6.908 -14.522 1.00 74.44 97 PHE A O 1
ATOM 747 N N . ASP A 1 98 ? 16.941 -6.081 -12.525 1.00 80.12 98 ASP A N 1
ATOM 748 C CA . ASP A 1 98 ? 15.511 -6.303 -12.724 1.00 80.12 98 ASP A CA 1
ATOM 749 C C . ASP A 1 98 ? 14.818 -5.041 -13.257 1.00 80.12 98 ASP A C 1
ATOM 751 O O . ASP A 1 98 ? 14.970 -3.932 -12.730 1.00 80.12 98 ASP A O 1
ATOM 755 N N . THR A 1 99 ? 14.007 -5.245 -14.294 1.00 85.81 99 THR A N 1
ATOM 756 C CA . THR A 1 99 ? 13.064 -4.259 -14.821 1.00 85.81 99 THR A CA 1
ATOM 757 C C . THR A 1 99 ? 11.709 -4.934 -14.994 1.00 85.81 99 THR A C 1
ATOM 759 O O . THR A 1 99 ? 11.617 -6.041 -15.532 1.00 85.81 99 THR A O 1
ATOM 762 N N . VAL A 1 100 ? 10.648 -4.279 -14.532 1.00 90.50 100 VAL A N 1
ATOM 763 C CA . VAL A 1 100 ? 9.275 -4.786 -14.586 1.00 90.50 100 VAL A CA 1
ATOM 764 C C . VAL A 1 100 ? 8.404 -3.790 -15.331 1.00 90.50 100 VAL A C 1
ATOM 766 O O . VAL A 1 100 ? 8.413 -2.598 -15.044 1.00 90.50 100 VAL A O 1
ATOM 769 N N . LEU A 1 101 ? 7.638 -4.286 -16.291 1.00 91.81 101 LEU A N 1
ATOM 770 C CA . LEU A 1 101 ? 6.595 -3.536 -16.967 1.00 91.81 101 LEU A CA 1
ATOM 771 C C . LEU A 1 101 ? 5.256 -3.873 -16.310 1.00 91.81 101 LEU A C 1
ATOM 773 O O . LEU A 1 101 ? 4.878 -5.042 -16.250 1.00 91.81 101 LEU A O 1
ATOM 777 N N . TRP A 1 102 ? 4.561 -2.856 -15.816 1.00 93.62 102 TRP A N 1
ATOM 778 C CA . TRP A 1 102 ? 3.234 -2.972 -15.220 1.00 93.62 102 TRP A CA 1
ATOM 779 C C . TRP A 1 102 ? 2.189 -2.348 -16.145 1.00 93.62 102 TRP A C 1
ATOM 781 O O . TRP A 1 102 ? 2.332 -1.196 -16.561 1.00 93.62 102 TRP A O 1
ATOM 791 N N . ASP A 1 103 ? 1.144 -3.104 -16.475 1.00 93.88 103 ASP A N 1
ATOM 792 C CA . ASP A 1 103 ? -0.054 -2.581 -17.126 1.00 93.88 103 ASP A CA 1
ATOM 793 C C . ASP A 1 103 ? -1.119 -2.264 -16.061 1.00 93.88 103 ASP A C 1
ATOM 795 O O . ASP A 1 103 ? -1.676 -3.195 -15.473 1.00 93.88 103 ASP A O 1
ATOM 799 N N . PRO A 1 104 ? -1.408 -0.980 -15.778 1.00 92.56 104 PRO A N 1
ATOM 800 C CA . PRO A 1 104 ? -2.339 -0.605 -14.719 1.00 92.56 104 PRO A CA 1
ATOM 801 C C . PRO A 1 104 ? -3.809 -0.882 -15.065 1.00 92.56 104 PRO A C 1
ATOM 803 O O . PRO A 1 104 ? -4.628 -0.939 -14.152 1.00 92.56 104 PRO A O 1
ATOM 806 N N . ALA A 1 105 ? -4.161 -1.052 -16.346 1.00 92.31 105 ALA A N 1
ATOM 807 C CA . ALA A 1 105 ? -5.543 -1.309 -16.756 1.00 92.31 105 ALA A CA 1
ATOM 808 C C . ALA A 1 105 ? -5.940 -2.773 -16.523 1.00 92.31 105 ALA A C 1
ATOM 810 O O . ALA A 1 105 ? -7.037 -3.054 -16.046 1.00 92.31 105 ALA A O 1
ATOM 811 N N . GLU A 1 106 ? -5.029 -3.697 -16.830 1.00 91.31 106 GLU A N 1
ATOM 812 C CA . GLU A 1 106 ? -5.246 -5.143 -16.673 1.00 91.31 106 GLU A CA 1
ATOM 813 C C . GLU A 1 106 ? -4.619 -5.704 -15.385 1.00 91.31 106 GLU A C 1
ATOM 815 O O . GLU A 1 106 ? -4.845 -6.859 -15.028 1.00 91.31 106 GLU A O 1
ATOM 820 N N . ASN A 1 107 ? -3.833 -4.888 -14.677 1.00 90.38 107 ASN A N 1
ATOM 821 C CA . ASN A 1 107 ? -3.013 -5.272 -13.529 1.00 90.38 107 ASN A CA 1
ATOM 822 C C . ASN A 1 107 ? -2.078 -6.464 -13.819 1.00 90.38 107 ASN A C 1
ATOM 824 O O . ASN A 1 107 ? -1.935 -7.388 -13.015 1.00 90.38 107 ASN A O 1
ATOM 828 N N . VAL A 1 108 ? -1.438 -6.434 -14.989 1.00 91.31 108 VAL A N 1
ATOM 829 C CA . VAL A 1 108 ? -0.517 -7.474 -15.467 1.00 91.31 108 VAL A CA 1
ATOM 830 C C . VAL A 1 108 ? 0.928 -6.998 -15.341 1.00 91.31 108 VAL A C 1
ATOM 832 O O . VAL A 1 108 ? 1.234 -5.824 -15.556 1.00 91.31 108 VAL A O 1
ATOM 835 N N . PHE A 1 109 ? 1.828 -7.925 -15.011 1.00 91.88 109 PHE A N 1
ATOM 836 C CA . PHE A 1 109 ? 3.250 -7.661 -14.815 1.00 91.88 109 PHE A CA 1
ATOM 837 C C . PHE A 1 109 ? 4.091 -8.517 -15.755 1.00 91.88 109 PHE A C 1
ATOM 839 O O . PHE A 1 109 ? 3.831 -9.704 -15.948 1.00 91.88 109 PHE A O 1
ATOM 846 N N . GLN A 1 110 ? 5.139 -7.922 -16.312 1.00 90.31 110 GLN A N 1
ATOM 847 C CA . GLN A 1 110 ? 6.083 -8.610 -17.181 1.00 90.31 110 GLN A CA 1
ATOM 848 C C . GLN A 1 110 ? 7.512 -8.240 -16.797 1.00 90.31 110 GLN A C 1
ATOM 850 O O . GLN A 1 110 ? 7.833 -7.064 -16.637 1.00 90.31 110 GLN A O 1
ATOM 855 N N . LYS A 1 111 ? 8.397 -9.237 -16.688 1.00 86.81 111 LYS A N 1
ATOM 856 C CA . LYS A 1 111 ? 9.834 -8.975 -16.573 1.00 86.81 111 LYS A CA 1
ATOM 857 C C . LYS A 1 111 ? 10.397 -8.593 -17.931 1.00 86.81 111 LYS A C 1
ATOM 859 O O . LYS A 1 111 ? 10.205 -9.316 -18.908 1.00 86.81 111 LYS A O 1
ATOM 864 N N . ILE A 1 112 ? 11.131 -7.492 -17.962 1.00 82.50 112 ILE A N 1
ATOM 865 C CA . ILE A 1 112 ? 11.887 -7.064 -19.130 1.00 82.50 112 ILE A CA 1
ATOM 866 C C . ILE A 1 112 ? 13.351 -7.431 -18.882 1.00 82.50 112 ILE A C 1
ATOM 868 O O . ILE A 1 112 ? 13.906 -7.020 -17.860 1.00 82.50 112 ILE A O 1
ATOM 872 N N . PRO A 1 113 ? 13.990 -8.210 -19.775 1.00 77.50 113 PRO A N 1
ATOM 873 C CA . PRO A 1 113 ? 15.417 -8.469 -19.678 1.00 77.50 113 PRO A CA 1
ATOM 874 C C . PRO A 1 113 ? 16.176 -7.143 -19.710 1.00 77.50 113 PRO A C 1
ATOM 876 O O . PRO A 1 113 ? 16.111 -6.416 -20.700 1.00 77.50 113 PRO A O 1
ATOM 879 N N . THR A 1 114 ? 16.892 -6.828 -18.635 1.00 59.81 114 THR A N 1
ATOM 880 C CA . THR A 1 114 ? 17.771 -5.659 -18.590 1.00 59.81 114 THR A CA 1
ATOM 881 C C . THR A 1 114 ? 19.149 -6.097 -19.098 1.00 59.81 114 THR A C 1
ATOM 883 O O . THR A 1 114 ? 19.845 -6.829 -18.388 1.00 59.81 114 THR A O 1
ATOM 886 N N . PRO A 1 115 ? 19.572 -5.737 -20.325 1.00 57.16 115 PRO A N 1
ATOM 887 C CA . PRO A 1 115 ? 20.925 -6.040 -20.770 1.00 57.16 115 PRO A CA 1
ATOM 888 C C . PRO A 1 115 ? 21.938 -5.317 -19.876 1.00 57.16 115 PRO A C 1
ATOM 890 O O . PRO A 1 115 ? 21.678 -4.230 -19.362 1.00 57.16 115 PRO A O 1
ATOM 893 N N . ARG A 1 116 ? 23.107 -5.936 -19.686 1.00 47.81 116 ARG A N 1
ATOM 894 C CA . ARG A 1 116 ? 24.208 -5.438 -18.851 1.00 47.81 116 ARG A CA 1
ATOM 895 C C . ARG A 1 116 ? 24.831 -4.173 -19.467 1.00 47.81 116 ARG A C 1
ATOM 897 O O . ARG A 1 116 ? 25.905 -4.249 -20.042 1.00 47.81 116 ARG A O 1
ATOM 904 N N . THR A 1 117 ? 24.140 -3.035 -19.409 1.00 37.78 117 THR A N 1
ATOM 905 C CA . THR A 1 117 ? 24.688 -1.675 -19.556 1.00 37.78 117 THR A CA 1
ATOM 906 C C . THR A 1 117 ? 23.586 -0.630 -19.332 1.00 37.78 117 THR A C 1
ATOM 908 O O . THR A 1 117 ? 22.898 -0.181 -20.244 1.00 37.78 117 THR A O 1
ATOM 911 N N . SER A 1 118 ? 23.401 -0.237 -18.076 1.00 38.22 118 SER A N 1
ATOM 912 C CA . SER A 1 118 ? 22.802 1.056 -17.727 1.00 38.22 118 SER A CA 1
ATOM 913 C C . SER A 1 118 ? 23.441 1.578 -16.439 1.00 38.22 118 SER A C 1
ATOM 915 O O . SER A 1 118 ? 22.764 2.002 -15.507 1.00 38.22 118 SER A O 1
ATOM 917 N N .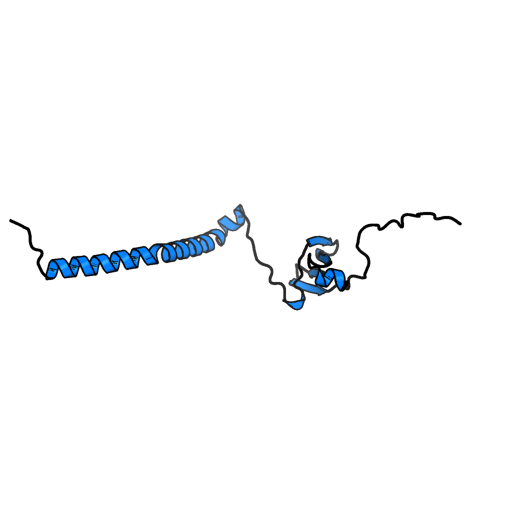 SER A 1 119 ? 24.766 1.489 -16.346 1.00 39.91 119 SER A N 1
ATOM 918 C CA . SER A 1 119 ? 25.539 2.342 -15.452 1.00 39.91 119 SER A CA 1
ATOM 919 C C . SER A 1 119 ? 26.042 3.517 -16.284 1.00 39.91 119 SER A C 1
ATOM 921 O O . SER A 1 119 ? 26.492 3.352 -17.417 1.00 39.91 119 SER A O 1
ATOM 923 N N . ALA A 1 120 ? 25.873 4.720 -15.751 1.00 42.81 120 ALA A N 1
ATOM 924 C CA . ALA A 1 120 ? 26.288 5.965 -16.371 1.00 42.81 120 ALA A CA 1
ATOM 925 C C . ALA A 1 120 ? 27.713 5.890 -16.952 1.00 42.81 120 ALA A C 1
ATOM 927 O O . ALA A 1 120 ? 28.601 5.291 -16.350 1.00 42.81 120 ALA A O 1
ATOM 928 N N . ALA A 1 121 ? 27.887 6.526 -18.113 1.00 40.62 121 ALA A N 1
ATOM 929 C CA . ALA A 1 121 ? 29.138 6.852 -18.793 1.00 40.62 121 ALA A CA 1
ATOM 930 C C . ALA A 1 121 ? 30.423 6.613 -17.972 1.00 40.62 121 ALA A C 1
ATOM 932 O O . ALA A 1 121 ? 30.925 7.509 -17.296 1.00 40.62 121 ALA A O 1
ATOM 933 N N . ALA A 1 122 ? 31.012 5.425 -18.103 1.00 37.22 122 ALA A N 1
ATOM 934 C CA . ALA A 1 122 ? 32.434 5.257 -17.861 1.00 37.22 122 ALA A CA 1
ATOM 935 C C . ALA A 1 122 ? 33.156 5.669 -19.147 1.00 37.22 122 ALA A C 1
ATOM 937 O O . ALA A 1 122 ? 33.445 4.846 -20.013 1.00 37.22 122 ALA A O 1
ATOM 938 N N . THR A 1 123 ? 33.399 6.971 -19.301 1.00 35.22 123 THR A N 1
ATOM 939 C CA . THR A 1 123 ? 34.396 7.466 -20.251 1.00 35.22 123 THR A CA 1
ATOM 940 C C . THR A 1 123 ? 35.707 6.740 -19.937 1.00 35.22 123 THR A C 1
ATOM 942 O O . THR A 1 123 ? 36.187 6.865 -18.806 1.00 35.22 123 THR A O 1
ATOM 945 N N . PRO A 1 124 ? 36.308 5.973 -20.864 1.00 38.81 124 PRO A N 1
ATOM 946 C CA . PRO A 1 124 ? 37.633 5.439 -20.621 1.00 38.81 124 PRO A CA 1
ATOM 947 C C . PRO A 1 124 ? 38.581 6.636 -20.556 1.00 38.81 124 PRO A C 1
ATOM 949 O O . PRO A 1 124 ? 38.843 7.301 -21.556 1.00 38.81 124 PRO A O 1
ATOM 952 N N . SER A 1 125 ? 39.054 6.951 -19.350 1.00 38.84 125 SER A N 1
ATOM 953 C CA . SER A 1 125 ? 40.193 7.839 -19.159 1.00 38.84 125 SER A CA 1
ATOM 954 C C . SER A 1 125 ? 41.364 7.226 -19.920 1.00 38.84 125 SER A C 1
ATOM 956 O O . SER A 1 125 ? 41.952 6.231 -19.500 1.00 38.84 125 SER A O 1
ATOM 958 N N . SER A 1 126 ? 41.678 7.812 -21.072 1.00 43.00 126 SER A N 1
ATOM 959 C CA . SER A 1 126 ? 42.935 7.615 -21.771 1.00 43.00 126 SER A CA 1
ATOM 960 C C . SER A 1 126 ? 44.060 8.081 -20.849 1.00 43.00 126 SER A C 1
ATOM 962 O O . SER A 1 126 ? 44.387 9.268 -20.804 1.00 43.00 126 SER A O 1
ATOM 964 N N . ARG A 1 127 ? 44.637 7.161 -20.076 1.00 41.47 127 ARG A N 1
ATOM 965 C CA . ARG A 1 127 ? 45.906 7.397 -19.393 1.00 41.47 127 ARG A CA 1
ATOM 966 C C . ARG A 1 127 ? 47.004 6.724 -20.204 1.00 41.47 127 ARG A C 1
ATOM 968 O O . ARG A 1 127 ? 47.268 5.536 -20.083 1.00 41.47 127 ARG A O 1
ATOM 975 N N . THR A 1 128 ? 47.591 7.533 -21.074 1.00 46.81 128 THR A N 1
ATOM 976 C CA . THR A 1 128 ? 48.897 7.335 -21.695 1.00 46.81 128 THR A CA 1
ATOM 977 C C . THR A 1 128 ? 49.955 6.970 -20.649 1.00 46.81 128 THR A C 1
ATOM 979 O O . THR A 1 128 ? 50.232 7.760 -19.748 1.00 46.81 128 THR A O 1
ATOM 982 N N . GLY A 1 129 ? 50.577 5.809 -20.815 1.00 34.78 129 GLY A N 1
ATOM 983 C CA . GLY A 1 129 ? 51.959 5.514 -20.430 1.00 34.78 129 GLY A CA 1
ATOM 984 C C . GLY A 1 129 ? 52.486 4.617 -21.550 1.00 34.78 129 GLY A C 1
ATOM 985 O O . GLY A 1 129 ? 51.872 3.597 -21.832 1.00 34.78 129 GLY A O 1
ATOM 986 N N . GLY A 1 130 ? 53.452 5.014 -22.372 1.00 42.34 130 GLY A N 1
ATOM 987 C CA . GLY A 1 130 ? 54.704 5.668 -22.015 1.00 42.34 130 GLY A CA 1
ATOM 988 C C . GLY A 1 130 ? 55.777 4.585 -22.091 1.00 42.34 130 GLY A C 1
ATOM 989 O O . GLY A 1 130 ? 55.846 3.760 -21.184 1.00 42.34 130 GLY A O 1
ATOM 990 N N . CYS A 1 131 ? 56.489 4.552 -23.222 1.00 38.69 131 CYS A N 1
ATOM 991 C CA . CYS A 1 131 ? 57.696 3.756 -23.446 1.00 38.69 131 CYS A CA 1
ATOM 992 C C . CYS A 1 131 ? 58.824 4.160 -22.492 1.00 38.69 131 CYS A C 1
ATOM 994 O O . CYS A 1 131 ? 58.836 5.342 -22.077 1.00 38.69 131 CYS A O 1
#

Secondary structure (DSSP, 8-state):
------HHHHHHHHHHHHHHHHHHHHHHHHHHHHHHHHHHHHHTSHHHHHHH---------GGG-----EEEE-TTS-EEEEEETTT-HHHHHTT--EEEEEETTTTEEEEEE--S--S------------

Organism: Streptomyces microflavus (NCBI:txid1919)